Protein AF-A0A538I6Y3-F1 (afdb_monomer)

Sequence (62 aa):
MKEVVTAAFAHRRKTLPNSLALVGLASREQAANALAAIGYAGETRAEALTPEAFAALTEALG

pLDDT: mean 97.08, std 2.65, range [84.56, 98.56]

Secondary structure (DSSP, 8-state):
-HHHHHHHHTTTTS-HHHHHHHHTSS-HHHHHHHHHHTT--TT--GGGS-HHHHHHHHHHH-

Solvent-accessible surface area (backbone atoms only — not comparable to full-atom values): 3361 Å² total; per-residue (Å²): 90,73,66,58,55,52,30,24,57,70,36,84,91,41,32,24,21,57,15,22,34,76,69,66,77,37,52,47,66,58,40,18,52,25,31,46,75,74,76,37,61,54,68,44,41,47,90,75,54,52,76,66,51,47,50,53,42,36,65,58,70,107

Nearest PDB structures (foldseek):
  3fuu-assembly1_A  TM=9.525E-01  e=5.532E-04  Thermus thermophilus HB8
  3fut-assembly2_B  TM=9.275E-01  e=6.694E-04  Thermus thermophilus HB8
  3fuv-assembly3_C  TM=9.466E-01  e=1.113E-03  Thermus thermophilus HB8
  4v4h-assembly2_CM  TM=7.807E-01  e=1.662E+00  Escherichia coli
  6bek-assembly2_D  TM=6.483E-01  e=1.662E+00  Streptomyces coelicolor

Structure (mmCIF, N/CA/C/O backbone):
data_AF-A0A538I6Y3-F1
#
_entry.id   AF-A0A538I6Y3-F1
#
loop_
_atom_site.group_PDB
_atom_site.id
_atom_site.type_symbol
_atom_site.label_atom_id
_atom_site.label_alt_id
_atom_site.label_comp_id
_atom_site.label_asym_id
_atom_site.label_entity_id
_atom_site.label_seq_id
_atom_site.pdbx_PDB_ins_code
_atom_site.Cartn_x
_atom_site.Cartn_y
_atom_site.Cartn_z
_atom_site.occupancy
_atom_site.B_iso_or_equiv
_atom_site.auth_seq_id
_atom_site.auth_comp_id
_atom_site.auth_asym_id
_atom_site.auth_atom_id
_atom_site.pdbx_PDB_model_num
ATOM 1 N N . MET A 1 1 ? -9.462 5.946 -6.450 1.00 84.56 1 MET A N 1
ATOM 2 C CA . MET A 1 1 ? -8.153 5.745 -7.125 1.00 84.56 1 MET A CA 1
ATOM 3 C C . MET A 1 1 ? -7.227 6.963 -7.046 1.00 84.56 1 MET A C 1
ATOM 5 O O . MET A 1 1 ? -6.126 6.817 -6.532 1.00 84.56 1 MET A O 1
ATOM 9 N N . LYS A 1 2 ? -7.622 8.165 -7.512 1.00 94.00 2 LYS A N 1
ATOM 10 C CA . LYS A 1 2 ? -6.746 9.364 -7.483 1.00 94.00 2 LYS A CA 1
ATOM 11 C C . LYS A 1 2 ? -6.193 9.677 -6.083 1.00 94.00 2 LYS A C 1
ATOM 13 O O . LYS A 1 2 ? -5.012 9.988 -5.950 1.00 94.00 2 LYS A O 1
ATOM 18 N N . GLU A 1 3 ? 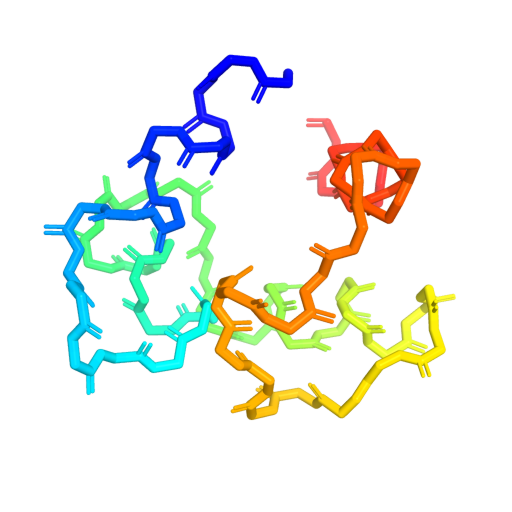-7.031 9.566 -5.055 1.00 96.38 3 GLU A N 1
ATOM 19 C CA . GLU A 1 3 ? -6.641 9.790 -3.656 1.00 96.38 3 GLU A CA 1
ATOM 20 C C . GLU A 1 3 ? -5.610 8.766 -3.173 1.00 96.38 3 GLU A C 1
ATOM 22 O O . GLU A 1 3 ? -4.577 9.161 -2.642 1.00 96.38 3 GLU A O 1
ATOM 27 N N . VAL A 1 4 ? -5.821 7.474 -3.459 1.00 96.56 4 VAL A N 1
ATOM 28 C CA . VAL A 1 4 ? -4.882 6.386 -3.126 1.00 96.56 4 VAL A CA 1
ATOM 29 C C . VAL A 1 4 ? -3.517 6.615 -3.772 1.00 96.56 4 VAL A C 1
ATOM 31 O O . VAL A 1 4 ? -2.501 6.543 -3.088 1.00 96.56 4 VAL A O 1
ATOM 34 N N . VAL A 1 5 ? -3.475 6.953 -5.066 1.00 96.88 5 VAL A N 1
ATOM 35 C CA . VAL A 1 5 ? -2.210 7.234 -5.770 1.00 96.88 5 VAL A CA 1
ATOM 36 C C . VAL A 1 5 ? -1.519 8.460 -5.167 1.00 96.88 5 VAL A C 1
ATOM 38 O O . VAL A 1 5 ? -0.325 8.421 -4.878 1.00 96.88 5 VAL A O 1
ATOM 41 N N . THR A 1 6 ? -2.265 9.536 -4.912 1.00 97.62 6 THR A N 1
ATOM 42 C CA . THR A 1 6 ? -1.708 10.763 -4.319 1.00 97.62 6 THR A C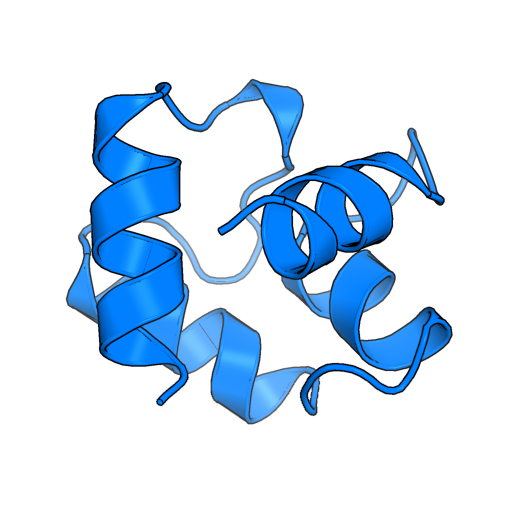A 1
ATOM 43 C C . THR A 1 6 ? -1.128 10.488 -2.930 1.00 97.62 6 THR A C 1
ATOM 45 O O . THR A 1 6 ? 0.006 10.872 -2.645 1.00 97.62 6 THR A O 1
ATOM 48 N N . ALA A 1 7 ? -1.861 9.764 -2.082 1.00 97.19 7 ALA A N 1
ATOM 49 C CA . ALA A 1 7 ? -1.419 9.401 -0.741 1.00 97.19 7 ALA A CA 1
ATOM 50 C C . ALA A 1 7 ? -0.228 8.430 -0.758 1.00 97.19 7 ALA A C 1
ATOM 52 O O . ALA A 1 7 ? 0.688 8.569 0.053 1.00 97.19 7 ALA A O 1
ATOM 53 N N . ALA A 1 8 ? -0.184 7.483 -1.700 1.00 96.94 8 ALA A N 1
ATOM 54 C CA . ALA A 1 8 ? 0.921 6.535 -1.837 1.00 96.94 8 ALA A CA 1
ATOM 55 C C . ALA A 1 8 ? 2.249 7.225 -2.201 1.00 96.94 8 ALA A C 1
ATOM 57 O O . ALA A 1 8 ? 3.306 6.802 -1.733 1.00 96.94 8 ALA A O 1
ATOM 58 N N . PHE A 1 9 ? 2.200 8.314 -2.978 1.00 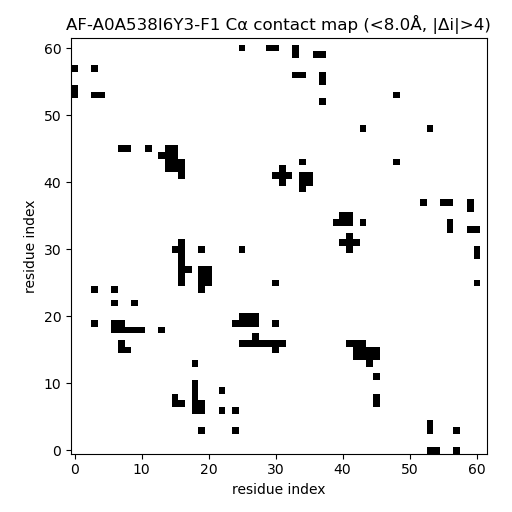97.62 9 PHE A N 1
ATOM 59 C CA . PHE A 1 9 ? 3.383 9.090 -3.377 1.00 97.62 9 PHE A CA 1
ATOM 60 C C . PHE A 1 9 ? 3.671 10.322 -2.500 1.00 97.62 9 PHE A C 1
ATOM 62 O O . PHE A 1 9 ? 4.711 10.959 -2.683 1.00 97.62 9 PHE A O 1
ATOM 69 N N . ALA A 1 10 ? 2.821 10.636 -1.514 1.00 97.31 10 ALA A N 1
ATOM 70 C CA . ALA A 1 10 ? 2.998 11.783 -0.615 1.00 97.31 10 ALA A CA 1
ATOM 71 C C . ALA A 1 10 ? 4.329 11.741 0.164 1.00 97.31 10 ALA A C 1
ATOM 73 O O . ALA A 1 10 ? 4.918 12.782 0.467 1.00 97.31 10 ALA A O 1
ATOM 74 N N . HIS A 1 11 ? 4.851 10.540 0.445 1.00 96.69 11 HIS A N 1
ATOM 75 C CA . HIS A 1 11 ? 6.106 10.348 1.167 1.00 96.69 11 HIS A CA 1
ATOM 76 C C . HIS A 1 11 ? 7.051 9.380 0.441 1.00 96.69 11 HIS A C 1
ATOM 78 O O . HIS A 1 11 ? 7.211 8.227 0.832 1.00 96.69 11 HIS A O 1
ATOM 84 N N . ARG A 1 12 ? 7.776 9.888 -0.566 1.00 85.81 12 ARG A N 1
ATOM 85 C CA . ARG A 1 12 ? 8.652 9.131 -1.495 1.00 85.81 12 ARG A CA 1
ATOM 86 C C . ARG A 1 12 ? 9.614 8.097 -0.878 1.00 85.81 12 ARG A C 1
ATOM 88 O O . ARG A 1 12 ? 10.050 7.196 -1.577 1.00 85.81 12 ARG A O 1
ATOM 95 N N . ARG A 1 13 ? 10.015 8.229 0.393 1.00 92.69 13 ARG A N 1
ATOM 96 C CA . ARG A 1 13 ? 10.945 7.291 1.069 1.00 92.69 13 ARG A CA 1
ATOM 97 C C . ARG A 1 13 ? 10.258 6.305 2.018 1.00 92.69 13 ARG A C 1
ATOM 99 O O . ARG A 1 13 ? 10.947 5.611 2.764 1.00 92.69 13 ARG A O 1
ATOM 106 N N . LYS A 1 14 ? 8.928 6.281 2.060 1.00 96.62 14 LYS A N 1
ATOM 107 C CA . LYS A 1 14 ? 8.150 5.404 2.936 1.00 96.62 14 LYS A CA 1
ATOM 108 C C . LYS A 1 14 ? 7.559 4.250 2.132 1.00 96.62 14 LYS A C 1
ATOM 110 O O . LYS A 1 14 ? 7.349 4.354 0.929 1.00 96.62 14 LYS A O 1
ATOM 115 N N . THR A 1 15 ? 7.313 3.139 2.819 1.00 98.19 15 THR A N 1
ATOM 116 C CA . THR A 1 15 ? 6.490 2.057 2.272 1.00 98.19 15 THR A CA 1
ATOM 117 C C . THR A 1 15 ? 5.069 2.568 2.055 1.00 98.19 15 THR A C 1
ATOM 119 O O . THR A 1 15 ? 4.641 3.518 2.722 1.00 98.19 15 THR A O 1
ATOM 122 N N . LEU A 1 16 ? 4.331 1.945 1.141 1.00 98.06 16 LEU A N 1
ATOM 123 C CA . LEU A 1 16 ? 2.980 2.370 0.796 1.00 98.06 16 LEU A CA 1
ATOM 124 C C . LEU A 1 16 ? 2.070 2.420 2.037 1.00 98.06 16 LEU A C 1
ATOM 126 O O . LEU A 1 16 ? 1.481 3.478 2.262 1.00 98.06 16 LEU A O 1
ATOM 130 N N . PRO A 1 17 ? 2.033 1.403 2.927 1.00 98.50 17 PRO A N 1
ATOM 131 C CA . PRO A 1 17 ? 1.192 1.469 4.125 1.00 98.50 17 PRO A CA 1
ATOM 132 C C . PRO A 1 17 ? 1.561 2.595 5.086 1.00 98.50 17 PRO A C 1
ATOM 134 O O . PRO A 1 17 ? 0.687 3.188 5.711 1.00 98.50 17 PRO A O 1
ATOM 137 N N . ASN A 1 18 ? 2.849 2.936 5.181 1.00 98.50 18 ASN A N 1
ATOM 138 C CA . ASN A 1 18 ? 3.291 4.075 5.982 1.00 98.50 18 ASN A CA 1
ATOM 139 C C . ASN A 1 18 ? 2.863 5.408 5.354 1.00 98.50 18 ASN A C 1
ATOM 141 O O . ASN A 1 18 ? 2.495 6.324 6.082 1.00 98.50 18 ASN A O 1
ATOM 145 N N . SER A 1 19 ? 2.911 5.532 4.025 1.00 98.25 19 SER A N 1
ATOM 146 C CA . SER A 1 19 ? 2.475 6.753 3.342 1.00 98.25 19 SER A CA 1
ATOM 147 C C . SER A 1 19 ? 0.967 6.968 3.495 1.00 98.25 19 SER A C 1
ATOM 149 O O . SER A 1 19 ? 0.546 8.066 3.849 1.00 98.25 19 SER A O 1
ATOM 151 N N . LEU A 1 20 ? 0.161 5.910 3.329 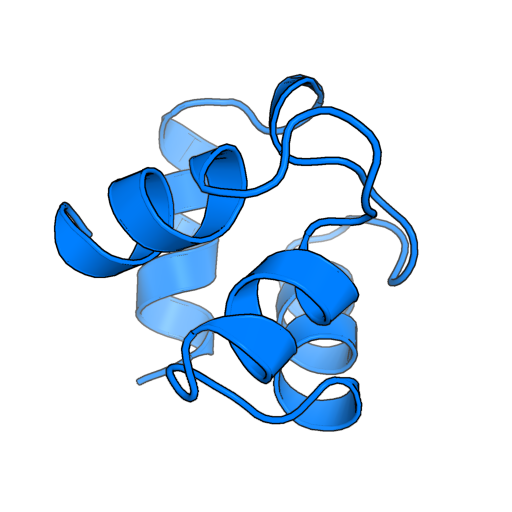1.00 98.00 20 LEU A N 1
ATOM 152 C CA . LEU A 1 20 ? -1.294 5.982 3.514 1.00 98.00 20 LEU A CA 1
ATOM 153 C C . LEU A 1 20 ? -1.684 6.331 4.957 1.00 98.00 20 LEU A C 1
ATOM 155 O O . LEU A 1 20 ? -2.562 7.169 5.159 1.00 98.00 20 LEU A O 1
ATOM 159 N N . ALA A 1 21 ? -0.993 5.755 5.945 1.00 98.19 21 ALA A N 1
ATOM 160 C CA . ALA A 1 21 ? -1.227 6.053 7.357 1.00 98.19 21 ALA A CA 1
ATOM 161 C C . ALA A 1 21 ? -0.864 7.495 7.734 1.00 98.19 21 ALA A C 1
ATOM 163 O O . ALA A 1 21 ? -1.600 8.131 8.482 1.00 98.19 21 ALA A O 1
ATOM 164 N N . LEU A 1 22 ? 0.235 8.037 7.197 1.00 98.12 22 LEU A N 1
ATOM 165 C CA . LEU A 1 22 ? 0.646 9.425 7.450 1.00 98.12 22 LEU A CA 1
ATOM 166 C C . LEU A 1 22 ? -0.340 10.453 6.882 1.00 98.12 22 LEU A C 1
ATOM 168 O O . LEU A 1 22 ? -0.508 11.520 7.465 1.00 98.12 22 LEU A O 1
ATOM 172 N N . VAL A 1 23 ? -0.994 10.125 5.767 1.00 97.19 23 VAL A N 1
ATOM 173 C CA . VAL A 1 23 ? -2.040 10.958 5.152 1.00 97.19 23 VAL A CA 1
ATOM 174 C C . VAL A 1 23 ? -3.413 10.717 5.803 1.00 97.19 23 VAL A C 1
ATOM 176 O O . VAL A 1 23 ? -4.341 11.489 5.582 1.00 97.19 23 VAL A O 1
ATOM 179 N N . GLY A 1 24 ? -3.550 9.677 6.633 1.00 97.50 24 GLY A N 1
ATOM 180 C CA . GLY A 1 24 ? -4.808 9.308 7.286 1.00 97.50 24 GLY A CA 1
ATOM 181 C C . GLY A 1 24 ? -5.810 8.608 6.365 1.00 97.50 24 GLY A C 1
ATOM 182 O O . GLY A 1 24 ? -6.980 8.519 6.720 1.00 97.50 24 GLY A O 1
ATOM 183 N N . LEU A 1 25 ? -5.373 8.110 5.199 1.00 97.50 25 LEU A N 1
ATOM 184 C CA . LEU A 1 25 ? -6.259 7.443 4.237 1.00 97.50 25 LEU A CA 1
ATOM 185 C C . LEU A 1 25 ? -6.640 6.026 4.687 1.00 97.50 25 LEU A C 1
ATOM 187 O O . LEU A 1 25 ? -7.765 5.589 4.482 1.00 97.50 25 LEU A O 1
ATOM 191 N N . ALA A 1 26 ? -5.698 5.304 5.290 1.00 97.88 26 ALA A N 1
ATOM 192 C CA . ALA A 1 26 ? -5.905 3.963 5.828 1.00 97.88 26 ALA A CA 1
ATOM 193 C C . ALA A 1 26 ? -4.904 3.704 6.954 1.00 97.88 26 ALA A C 1
ATOM 195 O O . ALA A 1 26 ? -3.800 4.256 6.944 1.00 97.88 26 ALA A O 1
ATOM 196 N N . SER A 1 27 ? -5.242 2.836 7.909 1.00 98.38 27 SER A N 1
ATOM 197 C CA . SER A 1 27 ? -4.257 2.391 8.894 1.00 98.38 27 SER A CA 1
ATOM 198 C C . SER A 1 27 ? -3.137 1.590 8.218 1.00 98.38 27 SER A C 1
ATOM 200 O O . SER A 1 27 ? -3.311 1.004 7.145 1.00 98.38 27 SER A O 1
ATOM 202 N N . ARG A 1 28 ? -1.966 1.523 8.866 1.00 98.12 28 ARG A N 1
ATOM 203 C CA . ARG A 1 28 ? -0.834 0.733 8.355 1.00 98.12 28 ARG A CA 1
ATOM 204 C C . ARG A 1 28 ? -1.213 -0.738 8.164 1.00 98.12 28 ARG A C 1
ATOM 206 O O . ARG A 1 28 ? -0.779 -1.360 7.203 1.00 98.12 28 ARG A O 1
ATOM 213 N N . GLU A 1 29 ? -2.005 -1.284 9.083 1.00 98.38 29 GLU A N 1
ATOM 214 C CA . GLU A 1 29 ? -2.458 -2.674 9.042 1.00 98.38 29 GLU A CA 1
ATOM 215 C C . GLU A 1 29 ? -3.453 -2.908 7.901 1.00 98.38 29 GLU A C 1
ATOM 217 O O . GLU A 1 29 ? -3.268 -3.836 7.119 1.00 98.38 29 GLU A O 1
ATOM 222 N N . GLN A 1 30 ? -4.439 -2.021 7.733 1.00 98.31 30 GLN A N 1
ATOM 223 C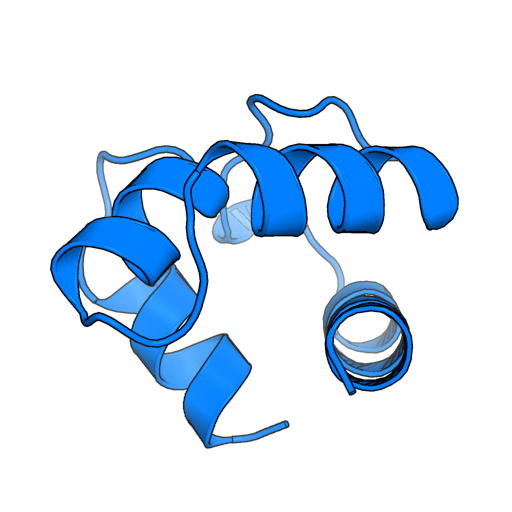 CA . GLN A 1 30 ? -5.400 -2.096 6.627 1.00 98.31 30 GLN A CA 1
ATOM 224 C C . GLN A 1 30 ? -4.692 -2.067 5.269 1.00 98.31 30 GLN A C 1
ATOM 226 O O . GLN A 1 30 ? -4.937 -2.922 4.423 1.00 98.31 30 GLN A O 1
ATOM 231 N N . ALA A 1 31 ? -3.758 -1.133 5.081 1.00 98.31 31 ALA A N 1
ATOM 232 C CA . ALA A 1 31 ? -3.006 -1.018 3.837 1.00 98.31 31 ALA A CA 1
ATOM 233 C C . ALA A 1 31 ? -2.061 -2.207 3.587 1.00 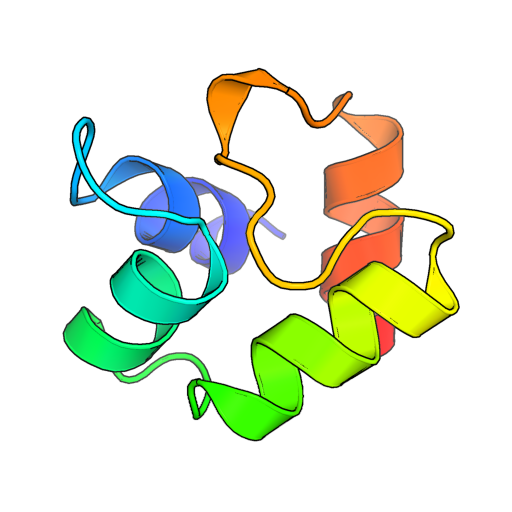98.31 31 ALA A C 1
ATOM 235 O O . ALA A 1 31 ? -1.911 -2.637 2.445 1.00 98.31 31 ALA A O 1
ATOM 236 N N . ALA A 1 32 ? -1.437 -2.762 4.631 1.00 98.56 32 ALA A N 1
ATOM 237 C CA . ALA A 1 32 ? -0.609 -3.960 4.501 1.00 98.56 32 ALA A CA 1
ATOM 238 C C . ALA A 1 32 ? -1.443 -5.198 4.128 1.00 98.56 32 ALA A C 1
ATOM 240 O O . ALA A 1 32 ? -1.035 -5.964 3.255 1.00 98.56 32 ALA A O 1
ATOM 241 N N . ASN A 1 33 ? -2.623 -5.359 4.733 1.00 98.56 33 ASN A N 1
ATOM 242 C CA . ASN A 1 33 ? -3.552 -6.444 4.413 1.00 98.56 33 ASN A CA 1
ATOM 243 C C . ASN A 1 33 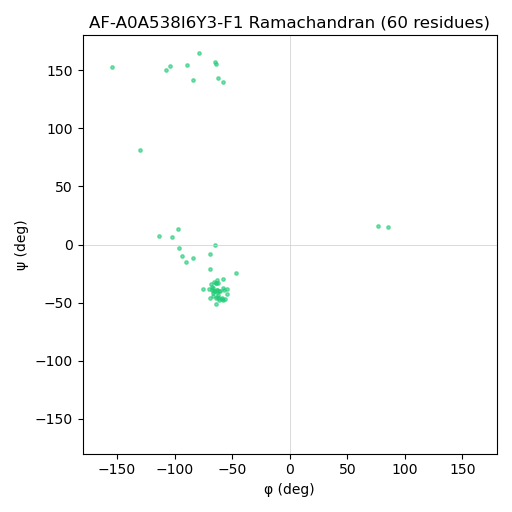? -4.100 -6.314 2.986 1.00 98.56 33 ASN A C 1
ATOM 245 O O . ASN A 1 33 ? -4.167 -7.310 2.269 1.00 98.56 33 ASN A O 1
ATOM 249 N N . ALA A 1 34 ? -4.420 -5.095 2.543 1.00 98.38 34 ALA A N 1
ATOM 250 C CA . ALA A 1 34 ? -4.854 -4.837 1.173 1.00 98.38 34 ALA A CA 1
ATOM 251 C C . ALA A 1 34 ? -3.757 -5.182 0.151 1.00 98.38 34 ALA A C 1
ATOM 253 O O . ALA A 1 34 ? -4.041 -5.851 -0.838 1.00 98.38 34 ALA A O 1
ATOM 254 N N . LEU A 1 35 ? -2.494 -4.813 0.416 1.00 98.44 35 LEU A N 1
ATOM 255 C CA . LEU A 1 35 ? -1.357 -5.228 -0.417 1.00 98.44 35 LEU A CA 1
ATOM 256 C C . LEU A 1 35 ? -1.221 -6.750 -0.485 1.00 98.44 35 LEU A C 1
ATOM 258 O O . LEU A 1 35 ? -1.068 -7.296 -1.576 1.00 98.44 35 LEU A O 1
ATOM 262 N N . ALA A 1 36 ? -1.320 -7.433 0.657 1.00 98.38 36 ALA A N 1
ATOM 263 C CA . ALA A 1 36 ? -1.253 -8.890 0.700 1.00 98.38 36 ALA A CA 1
ATOM 264 C C . ALA A 1 36 ? -2.388 -9.536 -0.113 1.00 98.38 36 ALA A C 1
ATOM 266 O O . ALA A 1 36 ? -2.142 -10.493 -0.847 1.00 98.38 36 ALA A O 1
ATOM 267 N N . ALA A 1 37 ? -3.601 -8.978 -0.049 1.00 98.25 37 ALA A N 1
ATOM 268 C CA . ALA A 1 37 ? -4.755 -9.456 -0.810 1.00 98.25 37 ALA A CA 1
ATOM 269 C C . ALA A 1 37 ? -4.564 -9.342 -2.333 1.00 98.25 37 ALA A C 1
ATOM 271 O O . ALA A 1 37 ? -5.076 -10.179 -3.072 1.00 98.25 37 ALA A O 1
ATOM 272 N N . ILE A 1 38 ? -3.792 -8.354 -2.801 1.00 98.12 38 ILE A N 1
ATOM 273 C CA . ILE A 1 38 ? -3.471 -8.167 -4.226 1.00 98.12 38 ILE A CA 1
ATOM 274 C C . ILE A 1 38 ? -2.106 -8.757 -4.628 1.00 98.12 38 ILE A C 1
ATOM 276 O O . ILE A 1 38 ? -1.603 -8.468 -5.712 1.00 98.12 38 ILE A O 1
ATOM 280 N N . GLY A 1 39 ? -1.498 -9.586 -3.772 1.00 98.06 39 GLY A N 1
ATOM 281 C CA . GLY A 1 39 ? -0.275 -10.334 -4.086 1.00 98.06 39 GLY A CA 1
ATOM 282 C C . GLY A 1 39 ? 1.043 -9.584 -3.861 1.00 98.06 39 GLY A C 1
ATOM 283 O O . GLY A 1 39 ? 2.085 -10.033 -4.336 1.00 98.06 39 GLY A O 1
ATOM 284 N N . TYR A 1 40 ? 1.028 -8.469 -3.130 1.00 98.50 40 TYR A N 1
ATOM 285 C CA . TYR A 1 40 ? 2.219 -7.688 -2.793 1.00 98.50 40 TYR A CA 1
ATOM 286 C C . TYR A 1 40 ? 2.603 -7.839 -1.317 1.00 98.50 40 TYR A C 1
ATOM 288 O O . TYR A 1 40 ? 1.761 -7.998 -0.437 1.00 98.50 40 TYR A O 1
ATOM 296 N N . ALA A 1 41 ? 3.898 -7.725 -1.011 1.00 98.25 41 ALA A N 1
ATOM 297 C CA . ALA A 1 41 ? 4.356 -7.679 0.375 1.00 98.25 41 ALA A CA 1
ATOM 298 C C . ALA A 1 41 ? 3.791 -6.443 1.101 1.00 98.25 41 ALA A C 1
ATOM 300 O O . ALA A 1 41 ? 3.768 -5.347 0.535 1.00 98.25 41 ALA A O 1
ATOM 301 N N . GLY A 1 42 ? 3.448 -6.573 2.386 1.00 97.00 42 GLY A N 1
ATOM 302 C CA . GLY A 1 42 ? 2.939 -5.468 3.218 1.00 97.00 42 GLY A CA 1
ATOM 303 C C . GLY A 1 42 ? 3.945 -4.332 3.476 1.00 97.00 42 GLY A C 1
ATOM 304 O O . GLY A 1 42 ? 3.632 -3.355 4.147 1.00 97.00 42 GLY A O 1
ATOM 305 N N . GLU A 1 43 ? 5.161 -4.435 2.944 1.00 96.94 43 GLU A N 1
ATOM 306 C CA . GLU A 1 43 ? 6.216 -3.419 3.032 1.00 96.94 43 GLU A CA 1
ATOM 307 C C . GLU A 1 43 ? 6.553 -2.805 1.663 1.00 96.94 43 GLU A C 1
ATOM 309 O O . GLU A 1 43 ? 7.485 -2.009 1.541 1.00 96.94 43 GLU A O 1
ATOM 314 N N . THR A 1 44 ? 5.777 -3.138 0.628 1.00 97.94 44 THR A N 1
ATOM 315 C CA . THR A 1 44 ? 5.967 -2.636 -0.738 1.00 97.94 44 THR A CA 1
ATOM 316 C C . THR A 1 44 ? 5.910 -1.106 -0.785 1.00 97.94 44 THR A C 1
ATOM 318 O O . THR A 1 44 ? 5.107 -0.466 -0.101 1.00 97.94 44 THR A O 1
ATOM 321 N N . ARG A 1 45 ? 6.784 -0.496 -1.593 1.00 98.12 45 ARG A N 1
ATOM 322 C CA . ARG A 1 45 ? 6.787 0.949 -1.874 1.00 98.12 45 ARG A CA 1
ATOM 323 C C . ARG A 1 45 ? 5.897 1.269 -3.072 1.00 98.12 45 ARG A C 1
ATOM 325 O O . ARG A 1 45 ? 5.712 0.430 -3.945 1.00 98.12 45 ARG A O 1
ATOM 332 N N . ALA A 1 46 ? 5.384 2.495 -3.128 1.00 97.25 46 ALA A N 1
ATOM 333 C CA . ALA A 1 46 ? 4.440 2.914 -4.161 1.00 97.25 46 ALA A CA 1
ATOM 334 C C . ALA A 1 46 ? 4.988 2.759 -5.591 1.00 97.25 46 ALA A C 1
ATOM 336 O O . ALA A 1 46 ? 4.252 2.337 -6.476 1.00 97.25 46 ALA A O 1
ATOM 337 N N . GLU A 1 47 ? 6.279 3.024 -5.819 1.00 97.25 47 GLU A N 1
ATOM 338 C CA . GLU A 1 47 ? 6.902 2.897 -7.145 1.00 97.25 47 GLU A CA 1
ATOM 339 C C . GLU A 1 47 ? 7.042 1.453 -7.666 1.00 97.25 47 GLU A C 1
ATOM 341 O O . GLU A 1 47 ? 7.425 1.266 -8.817 1.00 97.25 47 GLU A O 1
ATOM 346 N N . ALA A 1 48 ? 6.755 0.441 -6.840 1.00 97.19 48 ALA A N 1
ATOM 347 C CA . ALA A 1 48 ? 6.783 -0.966 -7.242 1.00 97.19 48 ALA A CA 1
ATOM 348 C C . ALA A 1 48 ? 5.411 -1.499 -7.699 1.00 97.19 48 ALA A C 1
ATOM 350 O O . ALA A 1 48 ? 5.332 -2.615 -8.214 1.00 97.19 48 ALA A O 1
ATOM 351 N N . LEU A 1 49 ? 4.332 -0.732 -7.506 1.00 97.62 49 LEU A N 1
ATOM 352 C CA . LEU A 1 49 ? 3.000 -1.092 -7.994 1.00 97.62 49 LEU A CA 1
ATOM 353 C C . LEU A 1 49 ? 2.839 -0.668 -9.456 1.00 97.62 49 LEU A C 1
ATOM 355 O O . LEU A 1 49 ? 3.264 0.418 -9.854 1.00 97.62 49 LEU A O 1
ATOM 359 N N . THR A 1 50 ? 2.168 -1.508 -10.242 1.00 98.00 50 THR A N 1
ATOM 360 C CA . THR A 1 50 ? 1.691 -1.123 -11.576 1.00 98.00 50 THR A CA 1
ATOM 361 C C . THR A 1 50 ? 0.408 -0.286 -11.464 1.00 98.00 50 THR A C 1
ATOM 363 O O . THR A 1 50 ? -0.240 -0.287 -10.410 1.00 98.00 50 THR A O 1
ATOM 366 N N . PRO A 1 51 ? -0.010 0.423 -12.528 1.00 97.25 51 PRO A N 1
ATO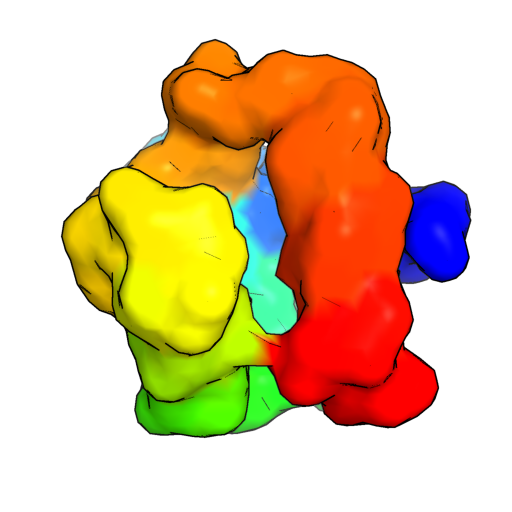M 367 C CA . PRO A 1 51 ? -1.298 1.119 -12.543 1.00 97.25 51 PRO A CA 1
ATOM 368 C C . PRO A 1 51 ? -2.492 0.207 -12.214 1.00 97.25 51 PRO A C 1
ATOM 370 O O . PRO A 1 51 ? -3.388 0.606 -11.471 1.00 97.25 51 PRO A O 1
ATOM 373 N N . GLU A 1 52 ? -2.482 -1.034 -12.699 1.00 98.00 52 GLU A N 1
ATOM 374 C CA . GLU A 1 52 ? -3.526 -2.033 -12.441 1.00 98.00 52 GLU A CA 1
ATOM 375 C C . GLU A 1 52 ? -3.523 -2.462 -10.970 1.00 98.00 52 GLU A C 1
ATOM 377 O O . GLU A 1 52 ? -4.581 -2.581 -10.353 1.00 98.00 52 GLU A O 1
ATOM 382 N N . ALA A 1 53 ? -2.338 -2.605 -10.369 1.00 98.19 53 ALA A N 1
ATOM 383 C CA . ALA A 1 53 ? -2.212 -2.876 -8.941 1.00 98.19 53 ALA A CA 1
A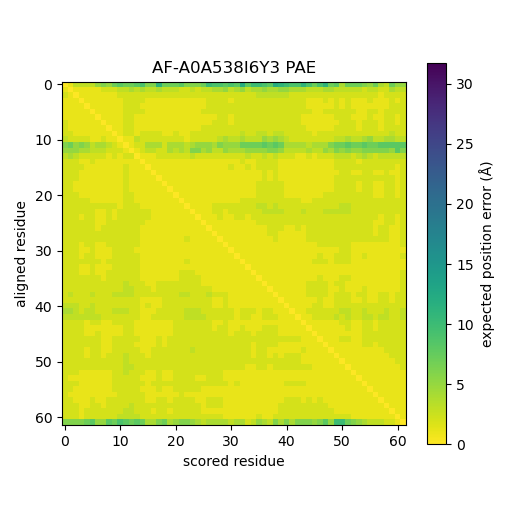TOM 384 C C . ALA A 1 53 ? -2.756 -1.721 -8.084 1.00 98.19 53 ALA A C 1
ATOM 386 O O . ALA A 1 53 ? -3.334 -1.966 -7.029 1.00 98.19 53 ALA A O 1
ATOM 387 N N . PHE A 1 54 ? -2.638 -0.465 -8.529 1.00 98.19 54 PHE A N 1
ATOM 388 C CA . PHE A 1 54 ? -3.276 0.668 -7.847 1.00 98.19 54 PHE A CA 1
ATOM 389 C C . PHE A 1 54 ? -4.806 0.649 -7.946 1.00 98.19 54 PHE A C 1
ATOM 391 O O . PHE A 1 54 ? -5.478 1.070 -6.997 1.00 98.19 54 PHE A O 1
ATOM 398 N N . ALA A 1 55 ? -5.363 0.173 -9.063 1.00 98.00 55 ALA A N 1
ATOM 399 C CA . ALA A 1 55 ? -6.803 -0.039 -9.188 1.00 98.00 55 ALA A CA 1
ATOM 400 C C . ALA A 1 55 ? -7.272 -1.125 -8.205 1.00 98.00 55 ALA A C 1
ATOM 402 O O . ALA A 1 55 ? -8.127 -0.846 -7.367 1.00 98.00 55 ALA A O 1
ATOM 403 N N . ALA A 1 56 ? -6.615 -2.289 -8.204 1.00 98.25 56 ALA A N 1
ATOM 404 C CA . ALA A 1 56 ? -6.921 -3.387 -7.284 1.00 98.25 56 ALA A CA 1
ATOM 405 C C . ALA A 1 56 ? -6.742 -2.991 -5.805 1.00 98.25 56 ALA A C 1
ATOM 407 O O . ALA A 1 56 ? -7.563 -3.332 -4.958 1.00 98.25 56 ALA A O 1
ATOM 408 N N . LEU A 1 57 ? -5.699 -2.219 -5.480 1.00 98.25 57 LEU A N 1
ATOM 409 C CA . LEU A 1 57 ? -5.485 -1.688 -4.132 1.00 98.25 57 LEU A CA 1
ATOM 410 C C . LEU A 1 57 ? -6.610 -0.737 -3.707 1.00 98.25 57 LEU A C 1
ATOM 412 O O . LEU A 1 57 ? -7.003 -0.742 -2.546 1.00 98.25 57 LEU A O 1
ATOM 416 N N . THR A 1 58 ? -7.104 0.096 -4.629 1.00 97.88 58 THR A N 1
ATOM 417 C CA . THR A 1 58 ? -8.235 0.992 -4.348 1.00 97.88 58 THR A CA 1
ATOM 418 C C . THR A 1 58 ? -9.470 0.173 -3.987 1.00 97.88 58 THR A C 1
ATOM 420 O O . THR A 1 58 ? -10.097 0.460 -2.977 1.00 97.88 58 THR A O 1
ATOM 423 N N . GLU A 1 59 ? -9.785 -0.859 -4.769 1.00 97.94 59 GLU A N 1
ATOM 424 C CA . GLU A 1 59 ? -10.923 -1.750 -4.504 1.00 97.94 59 GLU A CA 1
ATOM 425 C C . GLU A 1 59 ? -10.765 -2.509 -3.177 1.00 97.94 59 GLU A C 1
ATOM 427 O O . GLU A 1 59 ? -11.723 -2.642 -2.420 1.00 97.94 59 GLU A O 1
ATOM 432 N N . ALA A 1 60 ? -9.550 -2.961 -2.855 1.00 97.38 60 ALA A N 1
ATOM 433 C CA . ALA A 1 60 ? -9.259 -3.677 -1.612 1.00 97.38 60 ALA A CA 1
ATOM 434 C C . ALA A 1 60 ? -9.350 -2.799 -0.347 1.00 97.38 60 ALA A C 1
ATOM 436 O O . ALA A 1 60 ? -9.488 -3.333 0.754 1.00 97.38 60 ALA A O 1
ATOM 437 N N . LEU A 1 61 ? -9.245 -1.473 -0.480 1.00 96.00 61 LEU A N 1
ATOM 438 C CA . LEU A 1 61 ? -9.337 -0.526 0.637 1.00 96.00 61 LEU A CA 1
ATOM 439 C C . LEU A 1 61 ? -10.768 -0.037 0.918 1.00 96.00 61 LEU A C 1
ATOM 441 O O . LEU A 1 61 ? -11.001 0.464 2.020 1.00 96.00 61 LEU A O 1
ATOM 445 N N . GLY A 1 62 ? -11.703 -0.239 -0.018 1.00 88.62 62 GLY A N 1
ATOM 446 C CA . GLY A 1 62 ? -13.085 0.252 0.062 1.00 88.62 62 GLY A CA 1
ATOM 447 C C . GLY A 1 62 ? -13.301 1.535 -0.724 1.00 88.62 62 GLY A C 1
ATOM 448 O O . GLY A 1 62 ? -12.726 2.575 -0.333 1.00 88.62 62 GLY A O 1
#

Mean predicted aligned error: 1.8 Å

Foldseek 3Di:
DVVLLCQLPVPQVAFSLVSCVVVPNDHLVQLQVQCVVLPHHSRHHSVVDDPVSSVSSVVSND

Radius of gyration: 9.61 Å; Cα contacts (8 Å, |Δi|>4): 80; chains: 1; bounding box: 24×22×22 Å